Protein AF-A0ABD6EI75-F1 (afdb_monomer)

pLDDT: mean 85.36, std 14.71, range [38.88, 98.19]
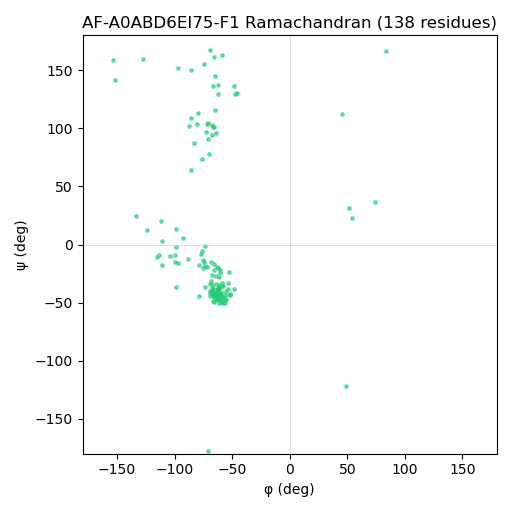
Organism: NCBI:txid75299

Solvent-accessible surface area (backbone atoms only — not comparable to full-atom values): 7919 Å² total; per-residue (Å²): 135,82,86,87,80,82,81,80,79,80,78,78,78,77,78,75,78,65,49,27,52,55,43,30,35,50,24,38,57,78,49,39,87,81,40,54,75,65,25,35,52,37,46,76,68,30,48,36,68,75,33,55,21,42,94,30,32,68,60,42,46,70,70,30,65,80,32,79,62,43,55,31,49,43,40,23,24,45,42,34,46,40,78,38,50,69,54,28,56,74,64,65,44,54,77,91,45,45,67,70,30,49,25,64,81,18,64,77,88,54,67,71,66,49,68,80,34,37,90,35,37,47,51,47,48,50,46,25,42,62,46,32,57,79,45,78,47,66,45,125

Structure (mmCIF, N/CA/C/O backbone):
data_AF-A0ABD6EI75-F1
#
_entry.id   AF-A0ABD6EI75-F1
#
loop_
_atom_site.group_PDB
_atom_site.id
_atom_site.type_symbol
_atom_site.label_atom_id
_atom_site.label_alt_id
_atom_site.label_comp_id
_atom_site.label_asym_id
_atom_site.label_entity_id
_atom_site.label_seq_id
_atom_site.pdbx_PDB_ins_code
_atom_site.Cartn_x
_atom_site.Cartn_y
_atom_site.Cartn_z
_atom_site.occupancy
_atom_site.B_iso_or_equiv
_atom_site.auth_seq_id
_atom_site.auth_comp_id
_atom_site.auth_asym_id
_atom_site.auth_atom_id
_atom_site.pdbx_PDB_model_num
ATOM 1 N N . MET A 1 1 ? 41.739 -47.047 20.037 1.00 38.88 1 MET A N 1
ATOM 2 C CA . MET A 1 1 ? 41.963 -45.602 19.853 1.00 38.88 1 MET A CA 1
ATOM 3 C C . MET A 1 1 ? 40.819 -45.080 18.991 1.00 38.88 1 MET A C 1
ATOM 5 O O . MET A 1 1 ? 40.703 -45.511 17.858 1.00 38.88 1 MET A O 1
ATOM 9 N N . GLN A 1 2 ? 39.929 -44.316 19.630 1.00 43.69 2 GLN A N 1
ATOM 10 C CA . GLN A 1 2 ? 38.884 -43.404 19.129 1.00 43.69 2 GLN A CA 1
ATOM 11 C C . GLN A 1 2 ? 37.935 -43.787 17.972 1.00 43.69 2 GLN A C 1
ATOM 13 O O . GLN A 1 2 ? 38.274 -43.823 16.797 1.00 43.69 2 GLN A O 1
ATOM 18 N N . THR A 1 3 ? 36.683 -43.933 18.402 1.00 47.94 3 THR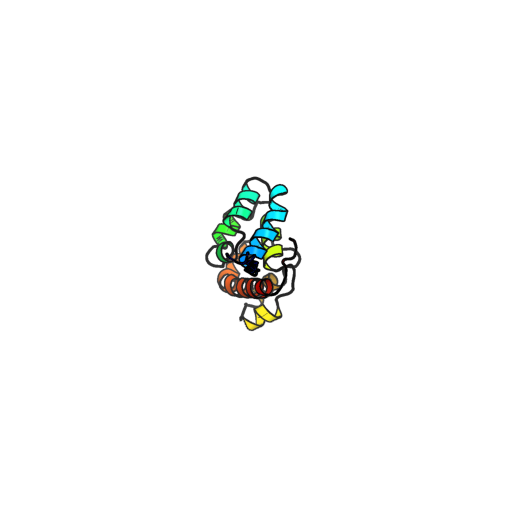 A N 1
ATOM 19 C CA . THR A 1 3 ? 35.382 -43.854 17.734 1.00 47.94 3 THR A CA 1
ATOM 20 C C . THR A 1 3 ? 35.236 -42.606 16.850 1.00 47.94 3 THR A C 1
ATOM 22 O O . THR A 1 3 ? 35.437 -41.489 17.324 1.00 47.94 3 THR A O 1
ATOM 25 N N . LEU A 1 4 ? 34.821 -42.779 15.590 1.00 49.25 4 LEU A N 1
ATOM 26 C CA . LEU A 1 4 ? 34.443 -41.683 14.689 1.00 49.25 4 LEU A CA 1
ATOM 27 C C . LEU A 1 4 ? 32.950 -41.354 14.893 1.00 49.25 4 LEU A C 1
ATOM 29 O O . LEU A 1 4 ? 32.075 -42.083 14.432 1.00 49.25 4 LEU A O 1
ATOM 33 N N . LEU A 1 5 ? 32.658 -40.280 15.626 1.00 53.41 5 LEU A N 1
ATOM 34 C CA . LEU A 1 5 ? 31.315 -39.707 15.765 1.00 53.41 5 LEU A CA 1
ATOM 35 C C . LEU A 1 5 ? 31.064 -38.744 14.598 1.00 53.41 5 LEU A C 1
ATOM 37 O O . LEU A 1 5 ? 31.658 -37.669 14.537 1.00 53.41 5 LEU A O 1
ATOM 41 N N . VAL A 1 6 ? 30.188 -39.126 13.668 1.00 57.09 6 VAL A N 1
ATOM 42 C CA . VAL A 1 6 ? 29.695 -38.237 12.606 1.00 57.09 6 VAL A CA 1
ATOM 43 C C . VAL A 1 6 ? 28.597 -37.356 13.205 1.00 57.09 6 VAL A C 1
ATOM 45 O O . VAL A 1 6 ? 27.486 -37.816 13.459 1.00 57.09 6 VAL A O 1
ATOM 48 N N . LEU A 1 7 ? 28.925 -36.093 13.476 1.00 56.84 7 LEU A N 1
ATOM 49 C CA . LEU A 1 7 ? 27.979 -35.073 13.929 1.00 56.84 7 LEU A CA 1
ATOM 50 C C . LEU A 1 7 ? 27.067 -34.663 12.761 1.00 56.84 7 LEU A C 1
ATOM 52 O O . LEU A 1 7 ? 27.473 -33.913 11.877 1.00 56.84 7 LEU A O 1
ATOM 56 N N . LEU A 1 8 ? 25.824 -35.149 12.764 1.00 59.53 8 LEU A N 1
ATOM 57 C CA . LEU A 1 8 ? 24.736 -34.610 11.946 1.00 59.53 8 LEU A CA 1
ATOM 58 C C . LEU A 1 8 ? 24.315 -33.257 12.536 1.00 59.53 8 LEU A C 1
ATOM 60 O O . LEU A 1 8 ? 23.551 -33.199 13.497 1.00 59.53 8 LEU A O 1
ATOM 64 N N . ALA A 1 9 ? 24.835 -32.161 11.983 1.00 60.53 9 ALA A N 1
ATOM 65 C CA . ALA A 1 9 ? 24.328 -30.828 12.279 1.00 60.53 9 ALA A CA 1
ATOM 66 C C . ALA A 1 9 ? 22.942 -30.675 11.631 1.00 60.53 9 ALA A C 1
ATOM 68 O O . ALA A 1 9 ? 22.826 -30.533 10.414 1.00 60.53 9 ALA A O 1
ATOM 69 N N . ALA A 1 10 ? 21.883 -30.740 12.439 1.00 61.66 10 ALA A N 1
ATOM 70 C CA . ALA A 1 10 ? 20.541 -30.381 12.008 1.00 61.66 10 ALA A CA 1
ATOM 71 C C . ALA A 1 10 ? 20.511 -28.871 11.721 1.00 61.66 10 ALA A C 1
ATOM 73 O O . ALA A 1 10 ? 20.459 -28.056 12.639 1.00 61.66 10 ALA A O 1
ATOM 74 N N . LEU A 1 11 ? 20.586 -28.496 10.443 1.00 59.19 11 LEU A N 1
ATOM 75 C CA . LEU A 1 11 ? 20.268 -27.146 9.990 1.00 59.19 11 LEU A CA 1
ATOM 76 C C . LEU A 1 11 ? 18.764 -26.943 10.195 1.00 59.19 11 LEU A C 1
ATOM 78 O O . LEU A 1 11 ? 17.950 -27.340 9.363 1.00 59.19 11 LEU A O 1
ATOM 82 N N . SER A 1 12 ? 18.386 -26.363 11.329 1.00 60.81 12 SER A N 1
ATOM 83 C CA . SER A 1 12 ? 17.053 -25.805 11.520 1.00 60.81 12 SER A CA 1
ATOM 84 C C . SER A 1 12 ? 16.892 -24.642 10.541 1.00 60.81 12 SER A C 1
ATOM 86 O O . SER A 1 12 ? 17.372 -23.538 10.795 1.00 60.81 12 SER A O 1
ATOM 88 N N . VAL A 1 13 ? 16.278 -24.911 9.386 1.00 59.19 13 VAL A N 1
ATOM 89 C CA . VAL A 1 13 ? 15.836 -23.873 8.452 1.00 59.19 13 VAL A CA 1
ATOM 90 C C . VAL A 1 13 ? 14.734 -23.094 9.159 1.00 59.19 13 VAL A C 1
ATOM 92 O O . VAL A 1 13 ? 13.604 -23.566 9.272 1.00 59.19 13 VAL A O 1
ATOM 95 N N . SER A 1 14 ? 15.072 -21.918 9.682 1.00 57.34 14 SER A N 1
ATOM 96 C CA . SER A 1 14 ? 14.075 -20.958 10.137 1.00 57.34 14 SER A CA 1
ATOM 97 C C . SER A 1 14 ? 13.333 -20.453 8.904 1.00 57.34 14 SER A C 1
ATOM 99 O O . SER A 1 14 ? 13.869 -19.655 8.137 1.00 57.34 14 SER A O 1
ATOM 101 N N . ILE A 1 15 ? 12.117 -20.949 8.683 1.00 60.62 15 ILE A N 1
ATOM 102 C CA . ILE A 1 15 ? 11.188 -20.338 7.735 1.00 60.62 15 ILE A CA 1
ATOM 103 C C . ILE A 1 15 ? 10.742 -19.034 8.398 1.00 60.62 15 ILE A C 1
ATOM 105 O O . ILE A 1 15 ? 9.820 -19.030 9.210 1.00 60.62 15 ILE A O 1
ATOM 109 N N . ASN A 1 16 ? 11.452 -17.938 8.129 1.00 66.88 16 ASN A N 1
ATOM 110 C CA . ASN A 1 16 ? 10.942 -16.619 8.477 1.00 66.88 16 ASN A CA 1
ATOM 111 C C . ASN A 1 16 ? 9.692 -16.398 7.628 1.00 66.88 16 ASN A C 1
ATOM 113 O O . ASN A 1 16 ? 9.775 -16.394 6.401 1.00 66.88 16 ASN A O 1
ATOM 117 N N . ALA A 1 17 ? 8.538 -16.275 8.280 1.00 79.19 17 ALA A N 1
ATOM 118 C CA . ALA A 1 17 ? 7.336 -15.830 7.602 1.00 79.19 17 ALA A CA 1
ATOM 119 C C . ALA A 1 17 ? 7.584 -14.410 7.081 1.00 79.19 17 ALA A C 1
ATOM 121 O O . ALA A 1 17 ? 8.070 -13.553 7.820 1.00 79.19 17 ALA A O 1
ATOM 122 N N . ASP A 1 18 ? 7.290 -14.187 5.804 1.00 89.56 18 ASP A N 1
ATOM 123 C CA . ASP A 1 18 ? 7.353 -12.856 5.215 1.00 89.56 18 ASP A CA 1
ATOM 124 C C . ASP A 1 18 ? 6.355 -11.922 5.893 1.00 89.56 18 ASP A C 1
ATOM 126 O O . ASP A 1 18 ? 5.197 -12.303 6.098 1.00 89.56 18 ASP A O 1
ATOM 130 N N . SER A 1 19 ? 6.790 -10.693 6.170 1.00 95.56 19 SER A N 1
ATOM 131 C CA . SER A 1 19 ? 5.885 -9.641 6.634 1.00 95.56 19 SER A CA 1
ATOM 132 C C . SER A 1 19 ? 4.876 -9.263 5.546 1.00 95.56 19 SER A C 1
ATOM 134 O O . SER A 1 19 ? 5.104 -9.503 4.350 1.00 95.56 19 SER A O 1
ATOM 136 N N . ALA A 1 20 ? 3.776 -8.614 5.930 1.00 96.88 20 ALA A N 1
ATOM 137 C CA . ALA A 1 20 ? 2.844 -8.030 4.968 1.00 96.88 20 ALA A CA 1
ATOM 138 C C . ALA A 1 20 ? 3.551 -7.090 3.973 1.00 96.88 20 ALA A C 1
ATOM 140 O O . ALA A 1 20 ? 3.262 -7.105 2.775 1.00 96.88 20 ALA A O 1
ATOM 141 N N . ASP A 1 21 ? 4.530 -6.322 4.453 1.00 96.88 21 ASP A N 1
ATOM 142 C CA . ASP A 1 21 ? 5.296 -5.372 3.648 1.00 96.88 21 ASP A CA 1
ATOM 143 C C . ASP A 1 21 ? 6.229 -6.086 2.644 1.00 96.88 21 ASP A C 1
ATOM 145 O O . ASP A 1 21 ? 6.411 -5.614 1.519 1.00 96.88 21 ASP A O 1
ATOM 149 N N . ASP A 1 22 ? 6.784 -7.252 2.995 1.00 96.75 22 ASP A N 1
ATOM 150 C CA . ASP A 1 22 ? 7.582 -8.080 2.074 1.00 96.75 22 ASP A CA 1
ATOM 151 C C . ASP A 1 22 ? 6.713 -8.706 0.977 1.00 96.75 22 ASP A C 1
ATOM 153 O O . ASP A 1 22 ? 7.088 -8.698 -0.202 1.00 96.75 22 ASP A O 1
ATOM 157 N N . LYS A 1 23 ? 5.520 -9.188 1.342 1.00 97.56 23 LYS A N 1
ATOM 158 C CA . LYS A 1 23 ? 4.525 -9.706 0.389 1.00 97.56 23 LYS A CA 1
ATOM 159 C C . LYS A 1 23 ? 4.066 -8.618 -0.582 1.00 97.56 23 LYS A C 1
ATOM 161 O O . LYS A 1 23 ? 4.052 -8.844 -1.794 1.00 97.56 23 LYS A O 1
ATOM 166 N N . LEU A 1 24 ? 3.767 -7.424 -0.069 1.00 97.06 24 LEU A N 1
ATOM 167 C CA . LEU A 1 24 ? 3.402 -6.256 -0.870 1.00 97.06 24 LEU A CA 1
ATOM 168 C C . LEU A 1 24 ? 4.507 -5.893 -1.873 1.00 97.06 24 LEU A C 1
ATOM 170 O O . LEU A 1 24 ? 4.239 -5.787 -3.075 1.00 97.06 24 LEU A O 1
ATOM 174 N N . LYS A 1 25 ? 5.759 -5.771 -1.407 1.00 97.25 25 LYS A N 1
ATOM 175 C CA . LYS A 1 25 ? 6.911 -5.462 -2.272 1.00 97.25 25 LYS A CA 1
ATOM 176 C C . LYS A 1 25 ? 7.045 -6.474 -3.402 1.00 97.25 25 LYS A C 1
ATOM 178 O O . LYS A 1 25 ? 7.175 -6.069 -4.556 1.00 97.25 25 LYS A O 1
ATOM 183 N N . ARG A 1 26 ? 6.981 -7.775 -3.103 1.00 97.06 26 ARG A N 1
ATOM 184 C CA . ARG A 1 26 ? 7.090 -8.822 -4.132 1.00 97.06 26 ARG A CA 1
ATOM 185 C C . ARG A 1 26 ? 5.977 -8.740 -5.165 1.00 97.06 26 ARG A C 1
ATOM 187 O O . ARG A 1 26 ? 6.282 -8.745 -6.355 1.00 97.06 26 ARG A O 1
ATOM 194 N N . CYS A 1 27 ? 4.728 -8.566 -4.734 1.00 97.12 27 CYS A N 1
ATOM 195 C CA . CYS A 1 27 ? 3.611 -8.385 -5.658 1.00 97.12 27 CYS A CA 1
ATOM 196 C C . CYS A 1 27 ? 3.854 -7.213 -6.616 1.00 97.12 27 CYS A C 1
ATOM 198 O O . CYS A 1 27 ? 3.723 -7.360 -7.831 1.00 97.12 27 CYS A O 1
ATOM 200 N N . CYS A 1 28 ? 4.294 -6.062 -6.103 1.00 96.81 28 CYS A N 1
ATOM 201 C CA . CYS A 1 28 ? 4.587 -4.898 -6.937 1.00 96.81 28 CYS A CA 1
ATOM 202 C C . CYS A 1 28 ? 5.714 -5.135 -7.947 1.00 96.81 28 CYS A C 1
ATOM 204 O O . CYS A 1 28 ? 5.626 -4.672 -9.087 1.00 96.81 28 CYS A O 1
ATOM 206 N N . GLN A 1 29 ? 6.752 -5.881 -7.566 1.00 97.44 29 GLN A N 1
ATOM 207 C CA . GLN A 1 29 ? 7.867 -6.193 -8.462 1.00 97.44 29 GLN A CA 1
ATOM 208 C C . GLN A 1 29 ? 7.418 -6.984 -9.701 1.00 97.44 29 GLN A C 1
ATOM 210 O O . GLN A 1 29 ? 7.980 -6.792 -10.778 1.00 97.44 29 GLN A O 1
ATOM 215 N N . THR A 1 30 ? 6.334 -7.761 -9.616 1.00 97.00 30 THR A N 1
ATOM 216 C CA . THR A 1 30 ? 5.767 -8.475 -10.778 1.00 97.00 30 THR A CA 1
ATOM 217 C C . THR A 1 30 ? 5.201 -7.557 -11.875 1.00 97.00 30 THR A C 1
ATOM 219 O O . THR A 1 30 ? 4.996 -7.998 -13.009 1.00 97.00 30 THR A O 1
ATOM 222 N N . TYR A 1 31 ? 4.955 -6.279 -11.565 1.00 94.81 31 TYR A N 1
ATOM 223 C CA . TYR A 1 31 ? 4.496 -5.264 -12.520 1.00 94.81 31 TYR A CA 1
ATOM 224 C C . TYR A 1 31 ? 5.624 -4.357 -13.023 1.00 94.81 31 TYR A C 1
ATOM 226 O O . TYR A 1 31 ? 5.418 -3.584 -13.960 1.00 94.81 31 TYR A O 1
ATOM 234 N N . ARG A 1 32 ? 6.822 -4.439 -12.434 1.00 95.44 32 ARG A N 1
ATOM 235 C CA . ARG A 1 32 ? 7.910 -3.482 -12.669 1.00 95.44 32 ARG A CA 1
ATOM 236 C C . ARG A 1 32 ? 8.392 -3.446 -14.115 1.00 95.44 32 ARG A C 1
ATOM 238 O O . ARG A 1 32 ? 8.671 -2.370 -14.639 1.00 95.44 32 ARG A O 1
ATOM 245 N N . ASP A 1 33 ? 8.454 -4.595 -14.779 1.00 94.69 33 ASP A N 1
ATOM 246 C CA . ASP A 1 33 ? 8.918 -4.675 -16.170 1.00 94.69 33 ASP A CA 1
ATOM 247 C C . ASP A 1 33 ? 7.915 -4.101 -17.179 1.00 94.69 33 ASP A C 1
ATOM 249 O O . ASP A 1 33 ? 8.301 -3.725 -18.284 1.00 94.69 33 ASP A O 1
ATOM 253 N N . GLN A 1 34 ? 6.646 -3.979 -16.784 1.00 92.81 34 GLN A N 1
ATOM 254 C CA . GLN A 1 34 ? 5.579 -3.381 -17.591 1.00 92.81 34 GLN A CA 1
ATOM 255 C C . GLN A 1 34 ? 5.480 -1.861 -17.386 1.00 92.81 34 GLN A C 1
ATOM 257 O O . GLN A 1 34 ? 4.782 -1.182 -18.137 1.00 92.81 34 GLN A O 1
ATOM 262 N N . ALA A 1 35 ? 6.156 -1.324 -16.367 1.00 93.31 35 ALA A N 1
ATOM 263 C CA . ALA A 1 35 ? 6.116 0.085 -16.016 1.00 93.31 35 ALA A CA 1
ATOM 264 C C . ALA A 1 35 ? 7.137 0.912 -16.820 1.00 93.31 35 ALA A C 1
ATOM 266 O O . ALA A 1 35 ? 8.219 0.436 -17.181 1.00 93.31 35 ALA A O 1
ATOM 267 N N . ASP A 1 36 ? 6.813 2.183 -17.063 1.00 93.75 36 ASP A N 1
ATOM 268 C CA . ASP A 1 36 ? 7.778 3.161 -17.571 1.00 93.75 36 ASP A CA 1
ATOM 269 C C . ASP A 1 36 ? 8.823 3.538 -16.496 1.00 93.75 36 ASP A C 1
ATOM 271 O O . ASP A 1 36 ? 8.853 2.981 -15.396 1.00 93.75 36 ASP A O 1
ATOM 275 N N . ALA A 1 37 ? 9.732 4.465 -16.811 1.00 94.69 37 ALA A N 1
ATOM 276 C CA . ALA A 1 37 ? 10.789 4.864 -15.880 1.00 94.69 37 ALA A CA 1
ATOM 277 C C . ALA A 1 37 ? 10.244 5.455 -14.565 1.00 94.69 37 ALA A C 1
ATOM 279 O O . ALA A 1 37 ? 10.749 5.116 -13.494 1.00 94.69 37 ALA A O 1
ATOM 280 N N . THR A 1 38 ? 9.204 6.291 -14.635 1.00 93.19 38 THR A N 1
ATOM 281 C CA . THR A 1 38 ? 8.566 6.888 -13.453 1.00 93.19 38 THR A CA 1
ATOM 282 C C . THR A 1 38 ? 7.815 5.828 -12.655 1.00 93.19 38 THR A C 1
ATOM 284 O O . THR A 1 38 ? 7.920 5.776 -11.434 1.00 93.19 38 THR A O 1
ATOM 287 N N . GLY A 1 39 ? 7.137 4.909 -13.333 1.00 94.12 39 GLY A N 1
ATOM 288 C CA . GLY A 1 39 ? 6.455 3.782 -12.724 1.00 94.12 39 GLY A CA 1
ATOM 289 C C . GLY A 1 39 ? 7.393 2.833 -11.980 1.00 94.12 39 GLY A C 1
ATOM 290 O O . GLY A 1 39 ? 7.069 2.393 -10.877 1.00 94.12 39 GLY A O 1
ATOM 291 N N . LYS A 1 40 ? 8.581 2.565 -12.532 1.00 96.88 40 LYS A N 1
ATOM 292 C CA . LYS A 1 40 ? 9.635 1.799 -11.845 1.00 96.88 40 LYS A CA 1
ATOM 293 C C . LYS A 1 40 ? 10.099 2.507 -10.577 1.00 96.88 40 LYS A C 1
ATOM 295 O O . LYS A 1 40 ? 10.164 1.871 -9.530 1.00 96.88 40 LYS A O 1
ATOM 300 N N . GLU A 1 41 ? 10.351 3.815 -10.646 1.00 95.88 41 GLU A N 1
ATOM 301 C CA . GLU A 1 41 ? 10.675 4.612 -9.456 1.00 95.88 41 GLU A CA 1
ATOM 302 C C . GLU A 1 41 ? 9.547 4.546 -8.414 1.00 95.88 41 GLU A C 1
ATOM 304 O O . GLU A 1 41 ? 9.808 4.383 -7.222 1.00 95.88 41 GLU A O 1
ATOM 309 N N . CYS A 1 42 ? 8.293 4.625 -8.857 1.00 95.88 42 CYS A N 1
ATOM 310 C CA . CYS A 1 42 ? 7.127 4.543 -7.990 1.00 95.88 42 CYS A CA 1
ATOM 311 C C . CYS A 1 42 ? 7.032 3.210 -7.248 1.00 95.88 42 CYS A C 1
ATOM 313 O O . CYS A 1 42 ? 6.857 3.194 -6.029 1.00 95.88 42 CYS A O 1
ATOM 315 N N . ILE A 1 43 ? 7.209 2.101 -7.965 1.00 96.44 43 ILE A N 1
ATOM 316 C CA . ILE A 1 43 ? 7.250 0.758 -7.382 1.00 96.44 43 ILE A CA 1
ATOM 317 C C . ILE A 1 43 ? 8.388 0.654 -6.364 1.00 96.44 43 ILE A C 1
ATOM 319 O O . ILE A 1 43 ? 8.153 0.241 -5.229 1.00 96.44 43 ILE A O 1
ATOM 323 N N . ASP A 1 44 ? 9.593 1.079 -6.743 1.00 96.44 44 ASP A N 1
ATOM 324 C CA . ASP A 1 44 ? 10.794 0.914 -5.922 1.00 96.44 44 ASP A CA 1
ATOM 325 C C . ASP A 1 44 ? 10.760 1.789 -4.650 1.00 96.44 44 ASP A C 1
ATOM 327 O O . ASP A 1 44 ? 11.304 1.399 -3.615 1.00 96.44 44 ASP A O 1
ATOM 331 N N . ARG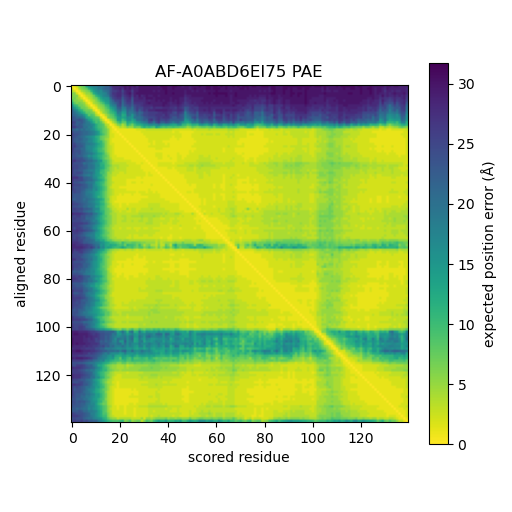 A 1 45 ? 10.116 2.965 -4.693 1.00 95.00 45 ARG A N 1
ATOM 332 C CA . ARG A 1 45 ? 10.102 3.926 -3.572 1.00 95.00 45 ARG A CA 1
ATOM 333 C C . ARG A 1 45 ? 8.847 3.881 -2.711 1.00 95.00 45 ARG A C 1
ATOM 335 O O . ARG A 1 45 ? 8.950 4.109 -1.505 1.00 95.00 45 ARG A O 1
ATOM 342 N N . PHE A 1 46 ? 7.681 3.658 -3.313 1.00 95.44 46 PHE A N 1
ATOM 343 C CA . PHE A 1 46 ? 6.399 3.848 -2.634 1.00 95.44 46 PHE A CA 1
ATOM 344 C C . PHE A 1 46 ? 5.648 2.549 -2.361 1.00 95.44 46 PHE A C 1
ATOM 346 O O . PHE A 1 46 ? 4.794 2.580 -1.484 1.00 95.44 46 PHE A O 1
ATOM 353 N N . CYS A 1 47 ? 5.951 1.416 -3.015 1.00 96.12 47 CYS A N 1
ATOM 354 C CA . CYS A 1 47 ? 5.195 0.176 -2.790 1.00 96.12 47 CYS A CA 1
ATOM 355 C C . CYS A 1 47 ? 5.557 -0.516 -1.464 1.00 96.12 47 CYS A C 1
ATOM 357 O O . CYS A 1 47 ? 6.245 -1.533 -1.419 1.00 96.12 47 CYS A O 1
ATOM 359 N N . THR A 1 48 ? 5.087 0.094 -0.381 1.00 96.75 48 THR A N 1
ATOM 360 C CA . THR A 1 48 ? 5.146 -0.327 1.023 1.00 96.75 48 THR A CA 1
ATOM 361 C C . THR A 1 48 ? 3.957 0.310 1.743 1.00 96.75 48 THR A C 1
ATOM 363 O O . THR A 1 48 ? 3.460 1.351 1.293 1.00 96.75 48 THR A O 1
ATOM 366 N N . PHE A 1 49 ? 3.532 -0.224 2.886 1.00 94.88 49 PHE A N 1
ATOM 367 C CA . PHE A 1 49 ? 2.453 0.395 3.668 1.00 94.88 49 PHE A CA 1
ATOM 368 C C . PHE A 1 49 ? 2.820 1.804 4.142 1.00 94.88 49 PHE A C 1
ATOM 370 O O . PHE A 1 49 ? 2.007 2.725 4.061 1.00 94.88 49 PHE A O 1
ATOM 377 N N . ARG A 1 50 ? 4.090 2.019 4.510 1.00 94.31 50 ARG A N 1
ATOM 378 C CA . ARG A 1 50 ? 4.621 3.346 4.861 1.00 94.31 50 ARG A CA 1
ATOM 379 C C . ARG A 1 50 ? 4.656 4.313 3.675 1.00 94.31 50 ARG A C 1
ATOM 381 O O . ARG A 1 50 ? 4.460 5.507 3.866 1.00 94.31 50 ARG A O 1
ATOM 388 N N . GLY A 1 51 ? 4.976 3.822 2.482 1.00 92.94 51 GLY A N 1
ATOM 389 C CA . GLY A 1 51 ? 5.126 4.631 1.270 1.00 92.94 51 GLY A CA 1
ATOM 390 C C . GLY A 1 51 ? 3.799 5.080 0.666 1.00 92.94 51 GLY A C 1
ATOM 391 O O . GLY A 1 51 ? 3.779 6.052 -0.079 1.00 92.94 51 GLY A O 1
ATOM 392 N N . MET A 1 52 ? 2.700 4.408 1.002 1.00 89.44 52 MET A N 1
ATOM 393 C CA . MET A 1 52 ? 1.360 4.798 0.557 1.00 89.44 52 MET A CA 1
ATOM 394 C C . MET A 1 52 ? 0.480 5.326 1.704 1.00 89.44 52 MET A C 1
ATOM 396 O O . MET A 1 52 ? -0.682 5.636 1.473 1.00 89.44 52 MET A O 1
ATOM 400 N N . SER A 1 53 ? 1.004 5.439 2.928 1.00 88.81 53 SER A N 1
ATOM 401 C CA . SER A 1 53 ? 0.255 5.892 4.111 1.00 88.81 53 SER A CA 1
ATOM 402 C C . SER A 1 53 ? -0.335 7.295 3.949 1.00 88.81 53 SER A C 1
ATOM 404 O O . SER A 1 53 ? 0.138 8.084 3.129 1.00 88.81 53 SER A O 1
ATOM 406 N N . GLY A 1 54 ? -1.295 7.670 4.794 1.00 85.62 54 GLY A N 1
ATOM 407 C CA . GLY A 1 54 ? -1.894 9.009 4.798 1.00 85.62 54 GLY A CA 1
ATOM 408 C C . GLY A 1 54 ? -0.855 10.136 4.898 1.00 85.62 54 GLY A C 1
ATOM 409 O O . GLY A 1 54 ? -0.993 11.169 4.245 1.00 85.62 54 GLY A O 1
ATOM 410 N N . ALA A 1 55 ? 0.253 9.911 5.612 1.00 88.50 55 ALA A N 1
ATOM 411 C CA . ALA A 1 55 ? 1.352 10.875 5.730 1.00 88.50 55 ALA A CA 1
ATOM 412 C C . ALA A 1 55 ? 2.126 11.119 4.418 1.00 88.50 55 ALA A C 1
ATOM 414 O O . ALA A 1 55 ? 2.739 12.174 4.245 1.00 88.50 55 ALA A O 1
ATOM 415 N N . THR A 1 56 ? 2.138 10.149 3.502 1.00 88.56 56 THR A N 1
ATOM 416 C CA . THR A 1 56 ? 2.905 10.202 2.245 1.00 88.56 56 THR A CA 1
ATOM 417 C C . THR A 1 56 ? 2.023 10.208 1.000 1.00 88.56 56 THR A C 1
ATOM 419 O O . THR A 1 56 ? 2.516 10.530 -0.083 1.00 88.56 56 THR A O 1
ATOM 422 N N . VAL A 1 57 ? 0.721 9.947 1.149 1.00 84.56 57 VAL A N 1
ATOM 423 C CA . VAL A 1 57 ? -0.224 9.717 0.052 1.00 84.56 57 VAL A CA 1
ATOM 424 C C . VAL A 1 57 ? -0.240 10.861 -0.958 1.00 84.56 57 VAL A C 1
ATOM 426 O O . VAL A 1 57 ? -0.232 10.616 -2.155 1.00 84.56 57 VAL A O 1
ATOM 429 N N . LEU A 1 58 ? -0.169 12.121 -0.519 1.00 84.38 58 LEU A N 1
ATOM 430 C CA . LEU A 1 58 ? -0.167 13.259 -1.445 1.00 84.38 58 LEU A CA 1
ATOM 431 C C . LEU A 1 58 ? 1.109 13.313 -2.298 1.00 84.38 58 LEU A C 1
ATOM 433 O O . LEU A 1 58 ? 1.037 13.619 -3.484 1.00 84.38 58 LEU A O 1
ATOM 437 N N . ASN A 1 59 ? 2.267 12.983 -1.718 1.00 88.38 59 ASN A N 1
ATOM 438 C CA . ASN A 1 59 ? 3.531 12.910 -2.455 1.00 88.38 59 ASN A CA 1
ATOM 439 C C . ASN A 1 59 ? 3.528 11.725 -3.429 1.00 88.38 59 ASN A C 1
ATOM 441 O O . ASN A 1 59 ? 3.903 11.874 -4.590 1.00 88.38 59 ASN A O 1
ATOM 445 N N . PHE A 1 60 ? 3.049 10.575 -2.959 1.00 88.25 60 PHE A N 1
ATOM 446 C CA . PHE A 1 60 ? 2.872 9.386 -3.776 1.00 88.25 60 PHE A CA 1
ATOM 447 C C . PHE A 1 60 ? 1.973 9.668 -4.989 1.00 88.25 60 PHE A C 1
ATOM 449 O O . PHE A 1 60 ? 2.371 9.393 -6.118 1.00 88.25 60 PHE A O 1
ATOM 456 N N . LEU A 1 61 ? 0.801 10.274 -4.791 1.00 85.06 61 LEU A N 1
ATOM 457 C CA . LEU A 1 61 ? -0.134 10.580 -5.877 1.00 85.06 61 LEU A CA 1
ATOM 458 C C . LEU A 1 61 ? 0.414 11.648 -6.836 1.00 85.06 61 LEU A C 1
ATOM 460 O O . LEU A 1 61 ? 0.253 11.498 -8.045 1.00 85.06 61 LEU A O 1
ATOM 464 N N . ASP A 1 62 ? 1.104 12.678 -6.333 1.00 86.38 62 ASP A N 1
ATOM 465 C CA . ASP A 1 62 ? 1.771 13.692 -7.170 1.00 86.38 62 ASP A CA 1
ATOM 466 C C . ASP A 1 62 ? 2.786 13.056 -8.130 1.00 86.38 62 ASP A C 1
ATOM 468 O O . ASP A 1 62 ? 2.807 13.362 -9.324 1.00 86.38 62 ASP A O 1
ATOM 472 N N . LYS A 1 63 ? 3.610 12.132 -7.623 1.00 89.19 63 LYS A N 1
ATOM 473 C CA . LYS A 1 63 ? 4.659 11.480 -8.417 1.00 89.19 63 LYS A CA 1
ATOM 474 C C . LYS A 1 63 ? 4.126 10.376 -9.316 1.00 89.19 63 LYS A C 1
ATOM 476 O O . LYS A 1 63 ? 4.512 10.290 -10.479 1.00 89.19 63 LYS A O 1
ATOM 481 N N . CYS A 1 64 ? 3.244 9.541 -8.788 1.00 89.50 64 CYS A N 1
ATOM 482 C CA . CYS A 1 64 ? 2.866 8.283 -9.419 1.00 89.50 64 CYS A CA 1
ATOM 483 C C . CYS A 1 64 ? 1.543 8.357 -10.173 1.00 89.50 64 CYS A C 1
ATOM 485 O O . CYS A 1 64 ? 1.281 7.500 -11.015 1.00 89.50 64 CYS A O 1
ATOM 487 N N . GLY A 1 65 ? 0.730 9.391 -9.944 1.00 83.62 65 GLY A N 1
ATOM 488 C CA . GLY A 1 65 ? -0.625 9.475 -10.483 1.00 83.62 65 GLY A CA 1
ATOM 489 C C . GLY A 1 65 ? -0.729 9.514 -12.014 1.00 83.62 65 GLY A C 1
ATOM 490 O O . GLY A 1 65 ? -1.757 9.170 -12.594 1.00 83.62 65 GLY A O 1
ATOM 491 N N . HIS A 1 66 ? 0.347 9.886 -12.698 1.00 82.19 66 HIS A N 1
ATOM 492 C CA . HIS A 1 66 ? 0.387 9.919 -14.161 1.00 82.19 66 HIS A CA 1
ATOM 493 C C . HIS A 1 66 ? 1.048 8.668 -14.769 1.00 82.19 66 HIS A C 1
ATOM 495 O O . HIS A 1 66 ? 1.095 8.534 -15.990 1.00 82.19 66 HIS A O 1
ATOM 501 N N . SER A 1 67 ? 1.541 7.740 -13.938 1.00 79.62 67 SER A N 1
ATOM 502 C CA . SER A 1 67 ? 2.307 6.557 -14.362 1.00 79.62 67 SER A CA 1
ATOM 503 C C . SER A 1 67 ? 1.396 5.382 -14.734 1.00 79.62 67 SER A C 1
ATOM 505 O O . SER A 1 67 ? 1.400 4.340 -14.076 1.00 79.62 67 SER A O 1
ATOM 507 N N . GLY A 1 68 ? 0.584 5.548 -15.780 1.00 78.31 68 GLY A N 1
ATOM 508 C CA . GLY A 1 68 ? -0.262 4.484 -16.333 1.00 78.31 68 GLY A CA 1
ATOM 509 C C . GLY A 1 68 ? -1.080 3.740 -15.267 1.00 78.31 68 GLY A C 1
ATOM 510 O O . GLY A 1 68 ? -1.859 4.342 -14.534 1.00 78.31 68 GLY A O 1
ATOM 511 N N . THR A 1 69 ? -0.894 2.421 -15.169 1.00 87.31 69 THR A N 1
ATOM 512 C CA . THR A 1 69 ? -1.609 1.551 -14.216 1.00 87.31 69 THR A CA 1
ATOM 513 C C . THR A 1 69 ? -0.876 1.349 -12.886 1.00 87.31 69 THR A C 1
ATOM 515 O O . THR A 1 69 ? -1.321 0.546 -12.071 1.00 87.31 69 THR A O 1
ATOM 518 N N . VAL A 1 70 ? 0.250 2.027 -12.639 1.00 90.06 70 VAL A N 1
ATOM 519 C CA . VAL A 1 70 ? 1.141 1.729 -11.501 1.00 90.06 70 VAL A CA 1
ATOM 520 C C . VAL A 1 70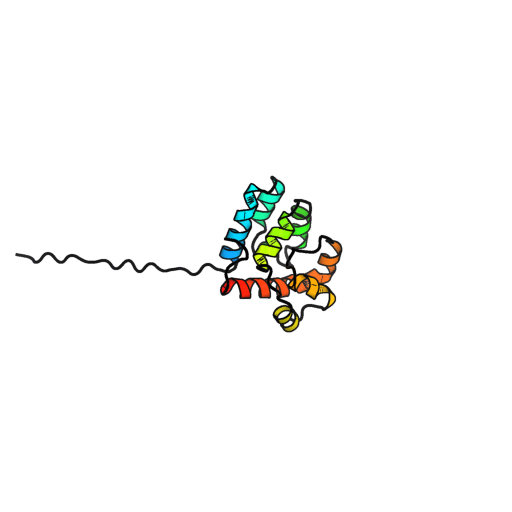 ? 0.444 1.930 -10.161 1.00 90.06 70 VAL A C 1
ATOM 522 O O . VAL A 1 70 ? 0.463 1.021 -9.338 1.00 90.06 70 VAL A O 1
ATOM 525 N N . VAL A 1 71 ? -0.243 3.061 -9.965 1.00 88.38 71 VAL A N 1
ATOM 526 C CA . VAL A 1 71 ? -1.005 3.322 -8.729 1.00 88.38 71 VAL A CA 1
ATOM 527 C C . VAL A 1 71 ? -2.065 2.240 -8.513 1.00 88.38 71 VAL A C 1
ATOM 529 O O . VAL A 1 71 ? -2.145 1.659 -7.434 1.00 88.38 71 VAL A O 1
ATOM 532 N N . SER A 1 72 ? -2.823 1.901 -9.558 1.00 87.56 72 SER A N 1
ATOM 533 C CA . SER A 1 72 ? -3.834 0.838 -9.510 1.00 87.56 72 SER A CA 1
ATOM 534 C C . SER A 1 72 ? -3.235 -0.522 -9.132 1.00 87.56 72 SER A C 1
ATOM 536 O O . SER A 1 72 ? -3.785 -1.226 -8.285 1.00 87.56 72 SER A O 1
ATOM 538 N N . ASN A 1 73 ? -2.094 -0.887 -9.720 1.00 91.38 73 ASN A N 1
ATOM 539 C CA . ASN A 1 73 ? -1.405 -2.148 -9.450 1.00 91.38 73 ASN A CA 1
ATOM 540 C C . ASN A 1 73 ? -0.872 -2.207 -8.011 1.00 91.38 73 ASN A C 1
ATOM 542 O O . ASN A 1 73 ? -1.025 -3.229 -7.347 1.00 91.38 73 ASN A O 1
ATOM 546 N N . MET A 1 74 ? -0.304 -1.108 -7.507 1.00 92.94 74 MET A N 1
ATOM 547 C CA . MET A 1 74 ? 0.181 -1.012 -6.126 1.00 92.94 74 MET A CA 1
ATOM 548 C C . MET A 1 74 ? -0.960 -1.159 -5.114 1.00 92.94 74 MET A C 1
ATOM 550 O O . MET A 1 74 ? -0.838 -1.930 -4.163 1.00 92.94 74 MET A O 1
ATOM 554 N N . PHE A 1 75 ? -2.098 -0.501 -5.358 1.00 91.31 75 PHE A N 1
ATOM 555 C CA . PHE A 1 75 ? -3.298 -0.678 -4.537 1.00 91.31 75 PHE A CA 1
ATOM 556 C C . PHE A 1 75 ? -3.850 -2.104 -4.612 1.00 91.31 75 PHE A C 1
ATOM 558 O O . PHE A 1 75 ? -4.194 -2.662 -3.576 1.00 91.31 75 PHE A O 1
ATOM 565 N N . SER A 1 76 ? -3.872 -2.716 -5.801 1.00 92.06 76 SER A N 1
ATOM 566 C CA . SER A 1 76 ? -4.311 -4.111 -5.976 1.00 92.06 76 SER A CA 1
ATOM 567 C C . SER A 1 76 ? -3.428 -5.088 -5.194 1.00 92.06 76 SER A C 1
ATOM 569 O O . SER A 1 76 ? -3.919 -6.054 -4.615 1.00 92.06 76 SER A O 1
ATOM 571 N N . CYS A 1 77 ? -2.117 -4.833 -5.148 1.00 94.69 77 CYS A N 1
ATOM 572 C CA . CYS A 1 77 ? -1.187 -5.611 -4.337 1.00 94.69 77 CYS A CA 1
ATOM 573 C C . CYS A 1 77 ? -1.432 -5.439 -2.837 1.00 94.69 77 CYS A C 1
ATOM 575 O O . CYS A 1 77 ? -1.444 -6.433 -2.118 1.00 94.69 77 CYS A O 1
ATOM 577 N N . ALA A 1 78 ? -1.655 -4.208 -2.368 1.00 94.50 78 ALA A N 1
ATOM 578 C CA . ALA A 1 78 ? -1.922 -3.945 -0.956 1.00 94.50 78 ALA A CA 1
ATOM 579 C C . ALA A 1 78 ? -3.252 -4.568 -0.505 1.00 94.50 78 ALA A C 1
ATOM 581 O O . ALA A 1 78 ? -3.285 -5.302 0.478 1.00 94.50 78 ALA A O 1
ATOM 582 N N . SER A 1 79 ? -4.336 -4.343 -1.252 1.00 94.31 79 SER A N 1
ATOM 583 C CA . SER A 1 79 ? -5.671 -4.859 -0.916 1.00 94.31 79 SER A CA 1
ATOM 584 C C . SER A 1 79 ? -5.826 -6.358 -1.176 1.00 94.31 79 SER A C 1
ATOM 586 O O . SER A 1 79 ? -6.798 -6.968 -0.726 1.00 94.31 79 SER A O 1
ATOM 588 N N . SER A 1 80 ? -4.901 -6.950 -1.937 1.00 93.69 80 SER A N 1
ATOM 589 C CA . SER A 1 80 ? -5.031 -8.288 -2.524 1.00 93.69 80 SER A CA 1
ATOM 590 C C . SER A 1 80 ? -6.310 -8.478 -3.352 1.00 93.69 80 SER A C 1
ATOM 592 O O . SER A 1 80 ? -6.764 -9.606 -3.536 1.00 93.69 80 SER A O 1
ATOM 594 N N . ASN A 1 81 ? -6.909 -7.387 -3.848 1.00 92.31 81 ASN A N 1
ATOM 595 C CA . ASN A 1 81 ? -8.225 -7.359 -4.495 1.00 92.31 81 ASN A CA 1
ATOM 596 C C . ASN A 1 81 ? -9.343 -8.023 -3.669 1.00 92.31 81 ASN A C 1
ATOM 598 O O . ASN A 1 81 ? -10.296 -8.568 -4.232 1.00 92.31 81 ASN A O 1
ATOM 602 N N . VAL A 1 82 ? -9.244 -7.965 -2.341 1.00 92.44 82 VAL A N 1
ATOM 603 C CA . VAL A 1 82 ? -10.273 -8.435 -1.406 1.00 92.44 82 VAL A CA 1
ATOM 604 C C . VAL A 1 82 ? -11.144 -7.263 -0.955 1.00 92.44 82 VAL A C 1
ATOM 606 O O . VAL A 1 82 ? -10.706 -6.116 -0.950 1.00 92.44 82 VAL A O 1
ATOM 609 N N . ASP A 1 83 ? -12.398 -7.548 -0.605 1.00 93.44 83 ASP A N 1
ATOM 610 C CA . ASP A 1 83 ? -13.300 -6.565 -0.005 1.00 93.44 83 ASP A CA 1
ATOM 611 C C . ASP A 1 83 ? -12.974 -6.416 1.490 1.00 93.44 83 ASP A C 1
ATOM 613 O O . ASP A 1 83 ? -13.187 -7.340 2.277 1.00 93.44 83 ASP A O 1
ATOM 617 N N . HIS A 1 84 ? -12.467 -5.245 1.885 1.00 95.31 84 HIS A N 1
ATOM 618 C CA . HIS A 1 84 ? -12.135 -4.916 3.277 1.00 95.31 84 HIS A CA 1
ATOM 619 C C . HIS A 1 84 ? -13.214 -4.085 3.979 1.00 95.31 84 HIS A C 1
ATOM 621 O O . HIS A 1 84 ? -12.958 -3.540 5.054 1.00 95.31 84 HIS A O 1
ATOM 627 N N . SER A 1 85 ? -14.420 -3.963 3.414 1.00 94.44 85 SER A N 1
ATOM 628 C CA . SER A 1 85 ? -15.491 -3.101 3.940 1.00 94.44 85 SER A CA 1
ATOM 629 C C . SER A 1 85 ? -15.787 -3.344 5.413 1.00 94.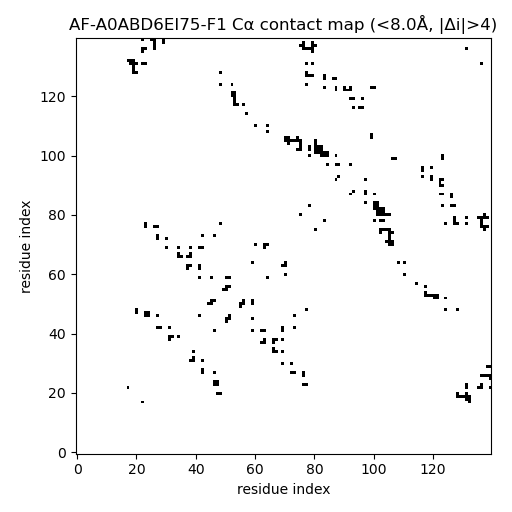44 85 SER A C 1
ATOM 631 O O . SER A 1 85 ? -15.946 -2.390 6.169 1.00 94.44 85 SER A O 1
ATOM 633 N N . GLU A 1 86 ? -15.844 -4.605 5.841 1.00 96.62 86 GLU A N 1
ATOM 634 C CA . GLU A 1 86 ? -16.147 -4.947 7.233 1.00 96.62 86 GLU A CA 1
ATOM 635 C C . GLU A 1 86 ? -15.034 -4.497 8.188 1.00 96.62 86 GLU A C 1
ATOM 637 O O . GLU A 1 86 ? -15.322 -3.901 9.227 1.00 96.62 86 GLU A O 1
ATOM 642 N N . CYS A 1 87 ? -13.764 -4.675 7.803 1.00 97.88 87 CYS A N 1
ATOM 643 C CA . CYS A 1 87 ? -12.634 -4.152 8.572 1.00 97.88 87 CYS A CA 1
ATOM 644 C C . CYS A 1 87 ? -12.654 -2.619 8.617 1.00 97.88 87 CYS A C 1
ATOM 646 O O . CYS A 1 87 ? -12.555 -2.024 9.688 1.00 97.88 87 CYS A O 1
ATOM 648 N N . CYS A 1 88 ? -12.855 -1.967 7.472 1.00 97.12 88 CYS A N 1
ATOM 649 C CA . CYS A 1 88 ? -12.883 -0.512 7.382 1.00 97.12 88 CYS A CA 1
ATOM 650 C C . CYS A 1 88 ? -14.000 0.129 8.212 1.00 97.12 88 CYS A C 1
ATOM 652 O O . CYS A 1 88 ? -13.762 1.124 8.900 1.00 97.12 88 CYS A O 1
ATOM 654 N N . LYS A 1 89 ? -15.212 -0.440 8.179 1.00 97.75 89 LYS A N 1
ATOM 655 C CA . LYS A 1 89 ? -16.330 0.017 9.019 1.00 97.75 89 LYS A CA 1
ATOM 656 C C . LYS A 1 89 ? -15.973 -0.106 10.499 1.00 97.75 89 LYS A C 1
ATOM 658 O O . LYS A 1 89 ? -16.181 0.842 11.251 1.00 97.75 89 LYS A O 1
ATOM 663 N N . ALA A 1 90 ? -15.385 -1.233 10.907 1.00 98.19 90 ALA A N 1
ATOM 664 C CA . ALA A 1 90 ? -14.941 -1.445 12.284 1.00 98.19 90 ALA A CA 1
ATOM 665 C C . ALA A 1 90 ? -13.818 -0.475 12.702 1.00 98.19 90 ALA A C 1
ATOM 667 O O . ALA A 1 90 ? -13.789 -0.027 13.847 1.00 98.19 90 ALA A O 1
ATOM 668 N N . ALA A 1 91 ? -12.937 -0.099 11.772 1.00 97.81 91 ALA A N 1
ATOM 669 C CA . ALA A 1 91 ? -11.877 0.886 11.986 1.00 97.81 91 ALA A CA 1
ATOM 670 C C . ALA A 1 91 ? -12.379 2.347 11.993 1.00 97.81 91 ALA A C 1
ATOM 672 O O . ALA A 1 91 ? -11.604 3.263 12.273 1.00 97.81 91 ALA A O 1
ATOM 673 N N . GLY A 1 92 ? -13.662 2.589 11.696 1.00 97.44 92 GLY A N 1
ATOM 674 C CA . GLY A 1 92 ? -14.254 3.927 11.676 1.00 97.44 92 GLY A CA 1
ATOM 675 C C . GLY A 1 92 ? -13.835 4.764 10.466 1.00 97.44 92 GLY A C 1
ATOM 676 O O . GLY A 1 92 ? -13.613 5.971 10.605 1.00 97.44 92 GLY A O 1
ATOM 677 N N . VAL A 1 93 ? -13.675 4.131 9.301 1.00 95.88 93 VAL A N 1
ATOM 678 C CA . VAL A 1 93 ? -13.537 4.819 8.006 1.00 95.88 93 VAL A CA 1
ATOM 679 C C . VAL A 1 93 ? -14.856 5.514 7.661 1.00 95.88 93 VAL A C 1
ATOM 681 O O . VAL A 1 93 ? -15.926 4.929 7.837 1.00 95.88 93 VAL A O 1
ATOM 684 N N . GLN A 1 94 ? -14.804 6.756 7.172 1.00 94.25 94 GLN A N 1
ATOM 685 C CA . GLN A 1 94 ? -16.013 7.489 6.784 1.00 94.25 94 GLN A CA 1
ATOM 686 C C . GLN A 1 94 ? -16.717 6.816 5.597 1.00 94.25 94 GLN A C 1
ATOM 688 O O . GLN A 1 94 ? -16.058 6.354 4.667 1.00 94.25 94 GLN A O 1
ATOM 693 N N . ASP A 1 95 ? -18.054 6.857 5.556 1.00 91.44 95 ASP A N 1
ATOM 694 C CA . ASP A 1 95 ? -18.853 6.221 4.493 1.00 91.44 95 ASP A CA 1
ATOM 695 C C . ASP A 1 95 ? -18.399 6.610 3.078 1.00 91.44 95 ASP A C 1
ATOM 697 O O . ASP A 1 95 ? -18.245 5.760 2.202 1.00 91.44 95 ASP A O 1
ATOM 701 N N . LYS A 1 96 ? -18.102 7.899 2.865 1.00 88.44 96 LYS A N 1
ATOM 702 C CA . LYS A 1 96 ? -17.618 8.430 1.578 1.00 88.44 96 LYS A CA 1
ATOM 703 C C . LYS A 1 96 ? -16.255 7.849 1.149 1.00 88.44 96 LYS A C 1
ATOM 705 O O . LYS A 1 96 ? -15.898 7.951 -0.020 1.00 88.44 96 LYS A O 1
ATOM 710 N N . CYS A 1 97 ? -15.499 7.278 2.088 1.00 89.56 97 CYS A N 1
ATOM 711 C CA . CYS A 1 97 ? -14.163 6.717 1.900 1.00 89.56 97 CYS A CA 1
ATOM 712 C C . CYS A 1 97 ? -14.166 5.176 1.851 1.00 89.56 97 CYS A C 1
ATOM 714 O O . CYS A 1 97 ? -13.163 4.590 1.449 1.00 89.56 97 CYS A O 1
ATOM 716 N N . LEU A 1 98 ? -15.284 4.504 2.172 1.00 90.12 98 LEU A N 1
ATOM 717 C CA . LEU A 1 98 ? -15.401 3.033 2.110 1.00 90.12 98 LEU A CA 1
ATOM 718 C C . LEU A 1 98 ? -15.185 2.464 0.702 1.00 90.12 98 LEU A C 1
ATOM 720 O O . LEU A 1 98 ? -14.749 1.328 0.547 1.00 90.12 98 LEU A O 1
ATOM 724 N N . LEU A 1 99 ? -15.420 3.278 -0.326 1.00 86.38 99 LEU A N 1
ATOM 725 C CA . LEU A 1 99 ? -15.069 2.985 -1.716 1.00 86.38 99 LEU A CA 1
ATOM 726 C C . LEU A 1 99 ? -13.611 2.495 -1.850 1.00 86.38 99 LEU A C 1
ATOM 728 O O . LEU A 1 99 ? -13.344 1.562 -2.603 1.00 86.38 99 LEU A O 1
ATOM 732 N N . TYR A 1 100 ? -12.678 3.057 -1.076 1.00 86.44 100 TYR A N 1
ATOM 733 C CA . TYR A 1 100 ? -11.264 2.683 -1.135 1.00 86.44 100 TYR A CA 1
ATOM 734 C C . TYR A 1 100 ? -10.967 1.316 -0.496 1.00 86.44 100 TYR A C 1
ATOM 736 O O . TYR A 1 100 ? -9.961 0.697 -0.835 1.00 86.44 100 TYR A O 1
ATOM 744 N N . CYS A 1 101 ? -11.869 0.797 0.342 1.00 90.19 101 CYS A N 1
ATOM 745 C CA . CYS A 1 101 ? -11.760 -0.515 0.993 1.00 90.19 101 CYS A CA 1
ATOM 746 C C . CYS A 1 101 ? -12.119 -1.690 0.080 1.00 90.19 101 CYS A C 1
ATOM 748 O O . CYS A 1 101 ? -11.776 -2.829 0.377 1.00 90.19 101 CYS A O 1
ATOM 750 N N . THR A 1 102 ? -12.818 -1.413 -1.021 1.00 82.06 102 THR A N 1
ATOM 751 C CA . THR A 1 102 ? -13.357 -2.420 -1.952 1.00 82.06 102 THR A CA 1
ATOM 752 C C . THR A 1 102 ? -12.651 -2.387 -3.299 1.00 82.06 102 THR A C 1
ATOM 754 O O . THR A 1 102 ? -13.208 -2.795 -4.315 1.00 82.06 102 THR A O 1
ATOM 757 N N . THR A 1 103 ? -11.441 -1.826 -3.353 1.00 66.94 103 THR A N 1
ATOM 758 C CA . THR A 1 103 ? -10.719 -1.581 -4.606 1.00 66.94 103 THR A CA 1
ATOM 759 C C . THR A 1 103 ? -10.244 -2.894 -5.241 1.00 66.94 103 THR A C 1
ATOM 761 O O . THR A 1 103 ? -9.075 -3.255 -5.180 1.00 66.94 103 THR A O 1
ATOM 764 N N . HIS A 1 104 ? -11.170 -3.603 -5.895 1.00 59.75 104 HIS A N 1
ATOM 765 C CA . HIS A 1 104 ? -10.941 -4.821 -6.681 1.00 59.75 104 HIS A CA 1
ATOM 766 C C . HIS A 1 104 ? -10.286 -4.534 -8.047 1.00 59.75 104 HIS A C 1
ATOM 768 O O . HIS A 1 104 ? -9.825 -5.449 -8.728 1.00 59.75 104 HIS A O 1
ATOM 774 N N . HIS A 1 105 ? -10.264 -3.260 -8.460 1.00 53.22 105 HIS A N 1
ATOM 775 C CA . HIS A 1 105 ? -9.743 -2.780 -9.747 1.00 53.22 105 HIS A CA 1
ATOM 776 C C . HIS A 1 105 ? -8.832 -1.554 -9.593 1.00 53.22 105 HIS A C 1
ATOM 778 O O . HIS A 1 105 ? -8.681 -0.765 -10.524 1.00 53.22 105 HIS A O 1
ATOM 784 N N . GLY A 1 106 ? -8.243 -1.400 -8.405 1.00 55.84 106 GLY A N 1
ATOM 785 C CA . GLY A 1 106 ? -7.420 -0.256 -8.048 1.00 55.84 106 GLY A CA 1
ATOM 786 C C . GLY A 1 106 ? -8.199 0.967 -7.569 1.00 55.84 106 GLY A C 1
ATOM 787 O O . GLY A 1 106 ? -9.419 1.086 -7.678 1.00 55.84 106 GLY A O 1
ATOM 788 N N . ALA A 1 107 ? -7.429 1.871 -6.983 1.00 58.03 107 ALA A N 1
ATOM 789 C CA . ALA A 1 107 ? -7.792 3.224 -6.614 1.00 58.03 107 ALA A CA 1
ATOM 790 C C . ALA A 1 107 ? -8.560 3.983 -7.723 1.00 58.03 107 ALA A C 1
ATOM 792 O O . ALA A 1 107 ? -8.056 4.064 -8.844 1.00 58.03 107 ALA A O 1
ATOM 793 N N . PRO A 1 108 ? -9.710 4.625 -7.427 1.00 56.12 108 PRO A N 1
ATOM 794 C CA . PRO A 1 108 ? -10.311 5.627 -8.307 1.00 56.12 108 PRO A CA 1
ATOM 795 C C . PRO A 1 108 ? -9.280 6.664 -8.767 1.00 56.12 108 PRO A C 1
ATOM 797 O O . PRO A 1 108 ? -8.515 7.175 -7.958 1.00 56.12 108 PRO A O 1
ATOM 800 N N . SER A 1 109 ? -9.278 7.028 -10.047 1.00 53.88 109 SER A N 1
ATOM 801 C CA . SER A 1 109 ? -8.319 7.995 -10.604 1.00 53.88 109 SER A CA 1
ATOM 802 C C . SER A 1 109 ? -8.583 9.454 -10.199 1.00 53.88 109 SER A C 1
ATOM 804 O O . SER A 1 109 ? -7.863 10.352 -10.633 1.00 53.88 109 SER A O 1
ATOM 806 N N . ASP A 1 110 ? -9.635 9.727 -9.419 1.00 62.75 110 ASP A N 1
ATOM 807 C CA . ASP A 1 110 ? -9.953 11.079 -8.960 1.00 62.75 110 ASP A CA 1
ATOM 808 C C . ASP A 1 110 ? -9.141 11.442 -7.709 1.00 62.75 110 ASP A C 1
ATOM 810 O O . ASP A 1 110 ? -9.583 11.303 -6.568 1.00 62.75 110 ASP A O 1
ATOM 814 N N . TYR A 1 111 ? -7.940 11.967 -7.944 1.00 62.75 111 TYR A N 1
ATOM 815 C CA . TYR A 1 111 ? -7.025 12.478 -6.920 1.00 62.75 111 TYR A CA 1
ATOM 816 C C . TYR A 1 111 ? -7.651 13.510 -5.968 1.00 62.75 111 TYR A C 1
ATOM 818 O O . TYR A 1 111 ? -7.181 13.665 -4.840 1.00 62.75 111 TYR A O 1
ATOM 826 N N . LYS A 1 112 ? -8.717 14.222 -6.364 1.00 62.91 112 LYS A N 1
ATOM 827 C CA . LYS A 1 112 ? -9.390 15.161 -5.451 1.00 62.91 112 LYS A CA 1
ATOM 828 C C . LYS A 1 112 ? -10.199 14.422 -4.395 1.00 62.91 112 LYS A C 1
ATOM 830 O O . LYS A 1 112 ? -10.192 14.842 -3.238 1.00 62.91 112 LYS A O 1
ATOM 835 N N . ALA A 1 113 ? -10.819 13.300 -4.754 1.00 66.69 113 ALA A N 1
ATOM 836 C CA . ALA A 1 113 ? -11.525 12.446 -3.806 1.00 66.69 113 ALA A CA 1
ATOM 837 C C . ALA A 1 113 ? -10.576 11.822 -2.761 1.00 66.69 113 ALA A C 1
ATOM 839 O O . ALA A 1 113 ? -11.000 11.587 -1.631 1.00 66.69 113 ALA A O 1
ATOM 840 N N . TYR A 1 114 ? -9.291 11.625 -3.092 1.00 72.94 114 TYR A N 1
ATOM 841 C CA . TYR A 1 114 ? -8.267 11.167 -2.140 1.00 72.94 114 TYR A CA 1
ATOM 842 C C . TYR A 1 114 ? -8.037 12.173 -1.011 1.00 72.94 114 TYR A C 1
ATOM 844 O O . TYR A 1 114 ? -7.990 11.794 0.156 1.00 72.94 114 TYR A O 1
ATOM 852 N N . SER A 1 115 ? -7.947 13.466 -1.341 1.00 76.94 115 SER A N 1
ATOM 853 C CA . SER A 1 115 ? -7.670 14.518 -0.350 1.00 76.94 115 SER A CA 1
ATOM 854 C C . SER A 1 115 ? -8.705 14.574 0.783 1.00 76.94 115 SER A C 1
ATOM 856 O O . SER A 1 115 ? -8.354 14.837 1.929 1.00 76.94 115 SER A O 1
ATOM 858 N N . ALA A 1 116 ? -9.969 14.254 0.491 1.00 84.88 116 ALA A N 1
ATOM 859 C CA . ALA A 1 116 ? -11.056 14.251 1.470 1.00 84.88 116 ALA A CA 1
ATOM 860 C C . ALA A 1 116 ? -11.055 13.031 2.413 1.00 84.88 116 ALA A C 1
ATOM 862 O O . ALA A 1 116 ? -11.867 13.005 3.345 1.00 84.88 116 ALA A O 1
ATOM 863 N N . CYS A 1 117 ? -10.192 12.046 2.145 1.00 87.19 117 CYS A N 1
ATOM 864 C CA . CYS A 1 117 ? -10.083 10.764 2.842 1.00 87.19 117 CYS A CA 1
ATOM 865 C C . CYS A 1 117 ? -8.672 10.509 3.401 1.00 87.19 117 CYS A C 1
ATOM 867 O O . CYS A 1 117 ? -8.380 9.390 3.812 1.00 87.19 117 CYS A O 1
ATOM 869 N N . VAL A 1 118 ? -7.798 11.527 3.436 1.00 86.25 118 VAL A N 1
ATOM 870 C CA . VAL A 1 118 ? -6.407 11.376 3.907 1.00 86.25 118 VAL A CA 1
ATOM 871 C C . VAL A 1 118 ?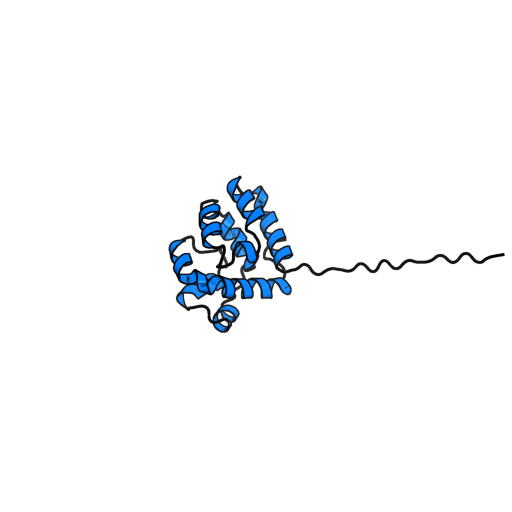 -6.338 10.787 5.315 1.00 86.25 118 VAL A C 1
ATOM 873 O O . VAL A 1 118 ? -5.581 9.846 5.540 1.00 86.25 118 VAL A O 1
ATOM 876 N N . ASP A 1 119 ? -7.193 11.268 6.218 1.00 88.50 119 ASP A N 1
ATOM 877 C CA . ASP A 1 119 ? -7.261 10.803 7.610 1.00 88.50 119 ASP A CA 1
ATOM 878 C C . ASP A 1 119 ? -7.778 9.357 7.750 1.00 88.50 119 ASP A C 1
ATOM 880 O O . ASP A 1 119 ? -7.634 8.741 8.808 1.00 88.50 119 ASP A O 1
ATOM 884 N N . ASP A 1 120 ? -8.388 8.802 6.698 1.00 92.00 120 ASP A N 1
ATOM 885 C CA . ASP A 1 120 ? -8.874 7.424 6.670 1.00 92.00 120 ASP A CA 1
ATOM 886 C C . ASP A 1 120 ? -7.886 6.456 5.998 1.00 92.00 120 ASP A C 1
ATOM 888 O O . ASP A 1 120 ? -8.009 5.249 6.211 1.00 92.00 120 ASP A O 1
ATOM 892 N N . PHE A 1 121 ? -6.882 6.928 5.243 1.00 87.94 121 PHE A N 1
ATOM 893 C CA . PHE A 1 121 ? -5.962 6.023 4.532 1.00 87.94 121 PHE A CA 1
ATOM 894 C C . PHE A 1 121 ? -5.166 5.123 5.459 1.00 87.94 121 PHE A C 1
ATOM 896 O O . PHE A 1 121 ? -5.019 3.947 5.148 1.00 87.94 121 PHE A O 1
ATOM 903 N N . ASP A 1 122 ? -4.717 5.620 6.610 1.00 92.56 122 ASP A N 1
ATOM 904 C CA . ASP A 1 122 ? -3.998 4.773 7.564 1.00 92.56 122 ASP A CA 1
ATOM 905 C C . ASP A 1 122 ? -4.905 3.654 8.098 1.00 92.56 122 ASP A C 1
ATOM 907 O O . ASP A 1 122 ? -4.484 2.506 8.191 1.00 92.56 122 ASP A O 1
ATOM 911 N N . LYS A 1 123 ? -6.190 3.937 8.356 1.00 95.62 123 LYS A N 1
ATOM 912 C CA . LYS A 1 123 ? -7.163 2.914 8.780 1.00 95.62 123 LYS A CA 1
ATOM 913 C C . LYS A 1 123 ? -7.381 1.864 7.690 1.00 95.62 123 LYS A C 1
ATOM 915 O O . LYS A 1 123 ? -7.400 0.672 7.982 1.00 95.62 123 LYS A O 1
ATOM 920 N N . ILE A 1 124 ? -7.529 2.310 6.442 1.00 93.50 124 ILE A N 1
ATOM 921 C CA . ILE A 1 124 ? -7.711 1.436 5.277 1.00 93.50 124 ILE A CA 1
ATOM 922 C C . ILE A 1 124 ? -6.466 0.562 5.080 1.00 93.50 124 ILE A C 1
ATOM 924 O O . ILE A 1 124 ? -6.570 -0.651 4.914 1.00 93.50 124 ILE A O 1
ATOM 928 N N . HIS A 1 125 ? -5.278 1.159 5.150 1.00 93.44 125 HIS A N 1
ATOM 929 C CA . HIS A 1 125 ? -4.012 0.461 4.947 1.00 93.44 125 HIS A CA 1
ATOM 930 C C . HIS A 1 125 ? -3.726 -0.534 6.066 1.00 93.44 125 HIS A C 1
ATOM 932 O O . HIS A 1 125 ? -3.259 -1.628 5.774 1.00 93.44 125 HIS A O 1
ATOM 938 N N . ASN A 1 126 ? -4.104 -0.232 7.309 1.00 96.19 126 ASN A N 1
ATOM 939 C CA . ASN A 1 126 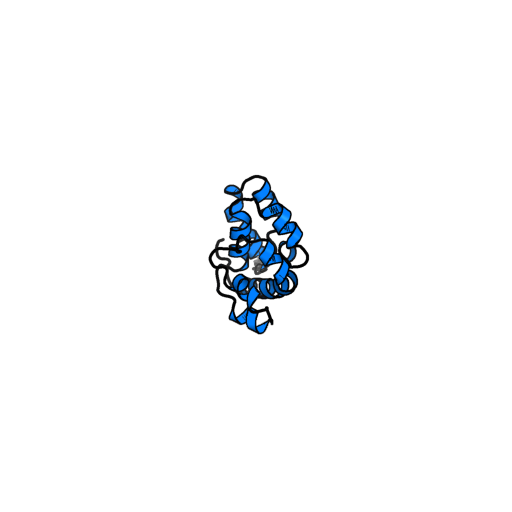? -4.007 -1.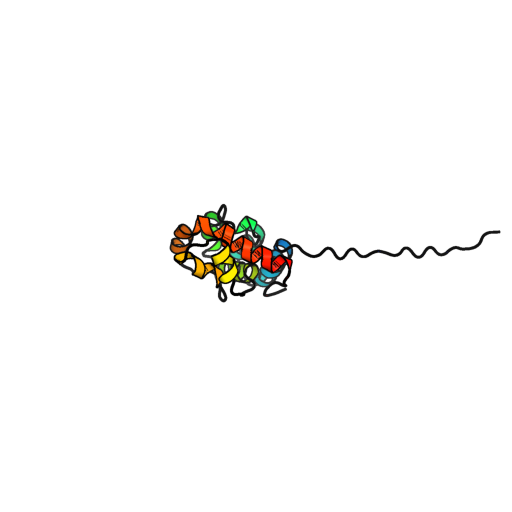189 8.411 1.00 96.19 126 ASN A CA 1
ATOM 940 C C . ASN A 1 126 ? -4.865 -2.444 8.169 1.00 96.19 126 ASN A C 1
ATOM 942 O O . ASN A 1 126 ? -4.459 -3.544 8.549 1.00 96.19 126 ASN A O 1
ATOM 946 N N . CYS A 1 127 ? -6.032 -2.313 7.525 1.00 96.94 127 CYS A N 1
ATOM 947 C CA . CYS A 1 127 ? -6.847 -3.468 7.131 1.00 96.94 127 CYS A CA 1
ATOM 948 C C . CYS A 1 127 ? -6.139 -4.327 6.076 1.00 96.94 127 CYS A C 1
ATOM 950 O O . CYS A 1 127 ? -6.076 -5.550 6.207 1.00 96.94 127 CYS A O 1
ATOM 952 N N . PHE A 1 128 ? -5.554 -3.685 5.065 1.00 95.94 128 PHE A N 1
ATOM 953 C CA . PHE A 1 128 ? -4.779 -4.353 4.019 1.00 95.94 128 PHE A CA 1
ATOM 954 C C . PHE A 1 128 ? -3.543 -5.065 4.586 1.00 95.94 128 PHE A C 1
ATOM 956 O O . PHE A 1 128 ? -3.303 -6.233 4.280 1.00 95.94 128 PHE A O 1
ATOM 963 N N . GLU A 1 129 ? -2.794 -4.389 5.457 1.00 97.06 129 GLU A N 1
ATOM 964 C CA . GLU A 1 129 ? -1.605 -4.922 6.124 1.00 97.06 129 GLU A CA 1
ATOM 965 C C . GLU A 1 129 ? -1.959 -6.134 6.987 1.00 97.06 129 GLU A C 1
ATOM 967 O O . GLU A 1 129 ? -1.396 -7.210 6.798 1.00 97.06 129 GLU A O 1
ATOM 972 N N . SER A 1 130 ? -2.981 -6.014 7.840 1.00 97.19 130 SER A N 1
ATOM 973 C CA . SER A 1 130 ? -3.449 -7.114 8.697 1.00 97.19 130 SER A CA 1
ATOM 974 C C . SER A 1 130 ? -3.891 -8.343 7.895 1.00 97.19 130 SER A C 1
ATOM 976 O O . SER A 1 130 ? -3.678 -9.482 8.318 1.00 97.19 130 SER A O 1
ATOM 978 N N . TYR A 1 131 ? -4.503 -8.137 6.726 1.00 96.62 131 TYR A N 1
ATOM 979 C CA . TYR A 1 131 ? -4.862 -9.232 5.830 1.00 96.62 131 TYR A CA 1
ATOM 980 C C . TYR A 1 131 ? -3.618 -9.911 5.256 1.00 96.62 131 TYR A C 1
ATOM 982 O O . TYR A 1 131 ? -3.493 -11.137 5.342 1.00 96.62 131 TYR A O 1
ATOM 990 N N . LEU A 1 132 ? -2.672 -9.126 4.732 1.00 96.38 132 LEU A N 1
ATOM 991 C CA . LEU A 1 132 ? -1.427 -9.638 4.166 1.00 96.38 132 LEU A CA 1
ATOM 992 C C . LEU A 1 132 ? -0.520 -10.304 5.200 1.00 96.38 132 LEU A C 1
ATOM 994 O O . LEU A 1 132 ? 0.264 -11.165 4.818 1.00 96.38 132 LEU A O 1
ATOM 998 N N . GLU A 1 133 ? -0.640 -10.022 6.496 1.00 96.31 133 GLU A N 1
ATOM 999 C CA . GLU A 1 133 ? 0.074 -10.798 7.522 1.00 96.31 133 GLU A CA 1
ATOM 1000 C C . GLU A 1 133 ? -0.289 -12.292 7.457 1.00 96.31 133 GLU A C 1
ATOM 1002 O O . GLU A 1 133 ? 0.567 -13.167 7.596 1.00 96.31 133 GLU A O 1
ATOM 1007 N N . THR A 1 134 ? -1.543 -12.613 7.134 1.00 95.56 134 THR A N 1
ATOM 1008 C CA . THR A 1 134 ? -2.077 -13.985 7.198 1.00 95.56 134 THR A CA 1
ATOM 1009 C C . THR A 1 134 ? -2.439 -14.596 5.843 1.00 95.56 134 THR A C 1
ATOM 1011 O O . THR A 1 134 ? -2.678 -15.800 5.767 1.00 95.56 134 THR A O 1
ATOM 1014 N N . HIS A 1 135 ? -2.417 -13.809 4.765 1.00 95.44 135 HIS A N 1
ATOM 1015 C CA . HIS A 1 135 ? -2.823 -14.228 3.420 1.00 95.44 135 HIS A CA 1
ATOM 1016 C C . HIS A 1 135 ? -1.735 -13.930 2.374 1.00 95.44 135 HIS A C 1
ATOM 1018 O O . HIS A 1 135 ? -0.836 -13.120 2.629 1.00 95.44 135 HIS A O 1
ATOM 1024 N N . PRO A 1 136 ? -1.767 -14.599 1.208 1.00 94.50 136 PRO A N 1
ATOM 1025 C CA . PRO A 1 136 ? -0.916 -14.240 0.079 1.00 94.50 136 PRO A CA 1
ATOM 1026 C C . PRO A 1 136 ? -1.418 -12.960 -0.615 1.00 94.50 136 PRO A C 1
ATOM 1028 O O . PRO A 1 136 ? -2.614 -12.654 -0.548 1.00 94.50 136 PRO A O 1
ATOM 1031 N N . PRO A 1 137 ? -0.530 -12.228 -1.312 1.00 93.94 137 PRO A N 1
ATOM 1032 C CA . PRO A 1 137 ? -0.938 -11.132 -2.180 1.00 93.94 137 PRO A CA 1
ATOM 1033 C C . PRO A 1 137 ? -1.676 -11.650 -3.423 1.00 93.94 137 PRO A C 1
ATOM 1035 O O . PRO A 1 137 ? -1.618 -12.828 -3.765 1.00 93.94 137 PRO A O 1
ATOM 1038 N N . VAL A 1 138 ? -2.325 -10.745 -4.161 1.00 93.44 138 VAL A N 1
ATOM 1039 C CA . VAL A 1 138 ? -3.041 -11.086 -5.410 1.00 93.44 138 VAL A CA 1
ATOM 1040 C C . VAL A 1 138 ? -2.136 -11.681 -6.501 1.00 93.44 138 VAL A C 1
ATOM 1042 O O . VAL A 1 138 ? -2.616 -12.333 -7.430 1.00 93.44 138 VAL A O 1
ATOM 1045 N N . ARG A 1 139 ? -0.825 -11.432 -6.422 1.00 90.69 139 ARG A N 1
ATOM 1046 C CA . ARG A 1 139 ? 0.185 -11.946 -7.347 1.00 90.69 139 ARG A CA 1
ATOM 1047 C C . ARG A 1 139 ? 1.530 -12.081 -6.631 1.00 90.69 139 ARG A C 1
ATOM 1049 O O . ARG A 1 139 ? 1.889 -11.197 -5.855 1.00 90.69 139 ARG A O 1
ATOM 1056 N N . GLU A 1 140 ? 2.269 -13.141 -6.941 1.00 80.75 140 GLU A N 1
ATOM 1057 C CA . GLU A 1 140 ? 3.602 -13.461 -6.411 1.00 80.75 140 GLU A CA 1
ATOM 1058 C C . GLU A 1 140 ? 4.513 -14.068 -7.483 1.00 80.75 140 GLU A C 1
ATOM 1060 O O . GLU A 1 140 ? 3.977 -14.704 -8.422 1.00 80.75 140 GLU A O 1
#

Sequence (140 aa):
MQTLLVLLAALSVSINADSADDKLKRCCQTYRDQADATGKECIDRFCTFRGMSGATVLNFLDKCGHSGTVVSNMFSCASSNVDHSECCKAAGVQDKCLLYCTTHHGAPSDYKAYSACVDDFDKIHNCFESYLETHPPVRE

Secondary str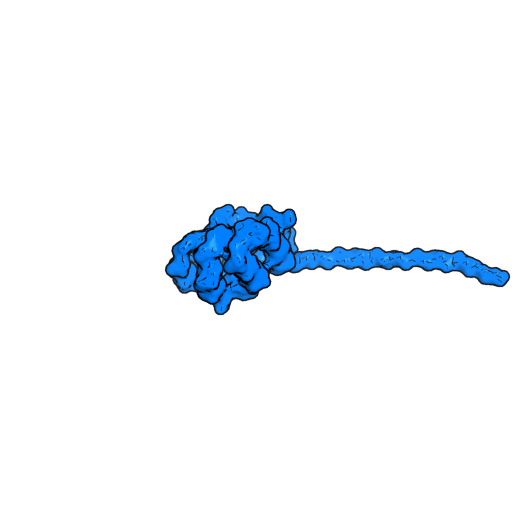ucture (DSSP, 8-state):
---------------PPPPHHHHHHHHHHTTGGGS-HHHHHHHHHH-SHHHHSTTTHHHHHHHHTTSTTHHHHHHHHHHTT---HHHHHHTT--GGGGGGGG-TT---S-HHHHHTTHHHHHHHHHHHHHHHHHS--S--

InterPro domains:
  IPR002602 Domain of unknown function DB [PF01682] (27-128)

Foldseek 3Di:
DDDDDDDPDPPPPPPDQDALQRLQLVQLVVCLVVWDPLLVVLSVQQLGLVSCALVNVVVSCVRCLVGPCSQFSSLCQLLLQDQLLVQLVVLVQDPLCSVSNNSNRGDDSPPVSCVVRSVSRNSSSVSSRVCSRPDHHNGD

Radius of gyration: 19.5 Å; Cα contacts (8 Å, |Δi|>4): 181; chains: 1; bounding box: 61×61×37 Å

Nearest PDB structures (foldseek):
  7y5e-assembly1_QL  TM=2.499E-01  e=1.203E+00  Porphyridium purpureum
  6u63-assembly3_C  TM=2.250E-01  e=2.995E+00  Homo sapiens

Mean predicted aligned error: 7.78 Å